Protein AF-S7XM01-F1 (afdb_monomer)

Foldseek 3Di:
DVVVVVVVVVVVVVVVVVVVVVCVVVVLVVVQVVVQVVLLVVQLVLLDDPDDDDDPVLVVQLNVQNVVWGWGGHQWKTKIWTAAGPDPVSNVSVVVSVVVSQVVCCVVCVVFWDWDPFPPPDNIGMTMTTGDDD

Sequence (134 aa):
MLFQTITIVTIIYLLAHTILCIVWIKEDKFLNFIRTINLLRIIRKQMKTKASESDSEIVKEYKSIVKSIRCIITSDYILVIILQAKNSDVDTILQKKLPFLYDYLIRVYRKIYIFSPTDSTSLNHIIQGTRKHN

Radius of gyration: 22.5 Å; Cα contacts (8 Å, |Δi|>4): 120; chains: 1; bounding box: 55×31×67 Å

Secondary structure (DSSP, 8-state):
-HHHHHHHHHHHHHHHHHHHHHHHHHHHHHHHHHHHHHHHHHHHHHS-----S--HHHHHHHHHHHHH-EEEE-SSEEEEEEPPPSSHHHHHHHHHHHHHHHHHHHHHHTTTEEEPP--TTSSSEEEEEEE---

Mean predicted aligned error: 9.63 Å

Organism: NCBI:txid1340486

Nearest PDB structures (foldseek):
  7c5z-assembly1_A  TM=4.505E-01  e=3.609E-01  Sprivivirus cyprinus
  6hiv-assembly1_CZ  TM=4.151E-01  e=5.731E-01  Trypanosoma brucei brucei
  7z3s-assembly1_A  TM=4.721E-01  e=1.185E+00  Geobacillus stearothermophilus
  2p9p-assembly1_D  TM=3.587E-01  e=1.185E+00  Bos taurus
  7o7i-assembly1_A  TM=4.534E-01  e=3.191E+00  Homo sapiens

Solvent-accessible surface area (backbone atoms only — not comparable to full-atom values): 7530 Å² total; per-residue (Å²): 107,72,69,59,51,52,52,53,54,51,51,52,51,51,51,52,52,51,51,52,52,51,48,53,60,46,47,58,55,50,52,31,48,53,52,23,52,53,48,45,54,49,52,42,58,71,69,52,72,84,87,72,96,60,61,71,62,56,54,49,52,47,53,51,39,55,68,63,46,44,57,48,44,56,93,57,36,39,41,37,42,34,65,58,54,91,49,68,69,46,34,54,58,49,58,72,46,45,60,61,52,50,52,50,48,44,72,75,39,52,90,54,28,48,69,59,78,77,55,86,85,48,82,39,54,49,49,44,24,40,42,66,82,128

pLDDT: mean 82.73, std 9.92, range [48.72, 94.75]

Structure (mmCIF, N/CA/C/O backbone):
data_AF-S7XM01-F1
#
_entry.id   AF-S7XM01-F1
#
loop_
_atom_site.group_PDB
_atom_site.id
_atom_site.type_symbol
_atom_site.label_atom_id
_atom_site.label_alt_id
_atom_site.label_comp_id
_atom_site.label_asym_id
_atom_site.label_entity_id
_atom_site.label_seq_id
_atom_site.pdbx_PDB_ins_code
_atom_site.Cartn_x
_atom_site.Cartn_y
_atom_site.Cartn_z
_atom_site.occupancy
_atom_site.B_iso_or_equiv
_atom_site.auth_seq_id
_atom_site.auth_comp_id
_atom_site.auth_asym_id
_atom_site.auth_atom_id
_atom_site.pdbx_PDB_model_num
ATOM 1 N N . MET A 1 1 ? 38.849 6.711 -43.356 1.00 64.06 1 MET A N 1
ATOM 2 C CA . MET A 1 1 ? 37.523 7.310 -43.616 1.00 64.06 1 MET A CA 1
ATOM 3 C C . MET A 1 1 ? 36.385 6.342 -43.306 1.00 64.06 1 MET A C 1
ATOM 5 O O . MET A 1 1 ? 35.785 6.498 -42.257 1.00 64.06 1 MET A O 1
ATOM 9 N N . LEU A 1 2 ? 36.142 5.297 -44.110 1.00 77.00 2 LEU A N 1
ATOM 10 C CA . LEU A 1 2 ? 34.988 4.386 -43.943 1.00 77.00 2 LEU A CA 1
ATOM 11 C C . LEU A 1 2 ? 34.914 3.715 -42.556 1.00 77.00 2 LEU A C 1
ATOM 13 O O . LEU A 1 2 ? 33.875 3.744 -41.907 1.00 77.00 2 LEU A O 1
ATOM 17 N N . PHE A 1 3 ? 36.044 3.204 -42.058 1.00 77.81 3 PHE A N 1
ATOM 18 C CA . PHE A 1 3 ? 36.125 2.581 -40.731 1.00 77.81 3 PHE A CA 1
ATOM 19 C C . PHE A 1 3 ? 35.842 3.575 -39.592 1.00 77.81 3 PHE A C 1
ATOM 21 O O . PHE A 1 3 ? 35.124 3.255 -38.656 1.00 77.81 3 PHE A O 1
ATOM 28 N N . GLN A 1 4 ? 36.342 4.812 -39.699 1.00 82.06 4 GLN A N 1
ATOM 29 C CA . GLN A 1 4 ? 36.082 5.869 -38.713 1.00 82.06 4 GLN A CA 1
ATOM 30 C C . GLN A 1 4 ? 34.603 6.270 -38.705 1.00 82.06 4 GLN A C 1
ATOM 32 O O . GLN A 1 4 ? 34.024 6.431 -37.635 1.00 82.06 4 GLN A O 1
ATOM 37 N N . THR A 1 5 ? 33.973 6.375 -39.879 1.00 90.88 5 THR A N 1
ATOM 38 C CA . THR A 1 5 ? 32.539 6.662 -40.000 1.00 90.88 5 THR A CA 1
ATOM 39 C C . THR A 1 5 ? 31.694 5.558 -39.368 1.00 90.88 5 THR A C 1
ATOM 41 O O . THR A 1 5 ? 30.797 5.863 -38.587 1.00 90.88 5 THR A O 1
ATOM 44 N N . ILE A 1 6 ? 32.011 4.286 -39.633 1.00 93.44 6 ILE A N 1
ATOM 45 C CA . ILE A 1 6 ? 31.310 3.142 -39.028 1.00 93.44 6 ILE A CA 1
ATOM 46 C C . ILE A 1 6 ? 31.450 3.174 -37.501 1.00 93.44 6 ILE A C 1
ATOM 48 O O . ILE A 1 6 ? 30.451 3.040 -36.792 1.00 93.44 6 ILE A O 1
ATOM 52 N N . THR A 1 7 ? 32.656 3.421 -36.981 1.00 91.25 7 THR A N 1
ATOM 53 C CA . THR A 1 7 ? 32.893 3.523 -35.534 1.00 91.25 7 THR A CA 1
ATOM 54 C C . THR A 1 7 ? 32.092 4.662 -34.902 1.00 91.25 7 THR A C 1
ATOM 56 O O . THR A 1 7 ? 31.441 4.452 -33.881 1.00 91.25 7 THR A O 1
ATOM 59 N N . ILE A 1 8 ? 32.069 5.850 -35.517 1.00 93.12 8 ILE A N 1
ATOM 60 C CA . ILE A 1 8 ? 31.309 7.004 -35.008 1.00 93.12 8 ILE A CA 1
ATOM 61 C C . ILE A 1 8 ? 29.802 6.715 -35.011 1.00 93.12 8 ILE A C 1
ATOM 63 O O . ILE A 1 8 ? 29.138 6.945 -34.001 1.00 93.12 8 ILE A O 1
ATOM 67 N N . VAL A 1 9 ? 29.263 6.163 -36.103 1.00 93.69 9 VAL A N 1
ATOM 68 C CA . VAL A 1 9 ? 27.839 5.791 -36.199 1.00 93.69 9 VAL A CA 1
ATOM 69 C C . VAL A 1 9 ? 27.474 4.747 -35.140 1.00 93.69 9 VAL A C 1
ATOM 71 O O . VAL A 1 9 ? 26.434 4.862 -34.493 1.00 93.69 9 VAL A O 1
ATOM 74 N N . THR A 1 10 ? 28.358 3.776 -34.900 1.00 90.94 10 THR A N 1
ATOM 75 C CA . THR A 1 10 ? 28.155 2.732 -33.885 1.00 90.94 10 THR A CA 1
ATOM 76 C C . THR A 1 10 ? 28.150 3.316 -32.470 1.00 90.94 10 THR A C 1
ATOM 78 O O . THR A 1 10 ? 27.284 2.974 -31.667 1.00 90.94 10 THR A O 1
ATOM 81 N N . ILE A 1 11 ? 29.064 4.244 -32.167 1.00 92.88 11 ILE A N 1
ATOM 82 C CA . ILE A 1 11 ? 29.116 4.940 -30.872 1.00 92.88 11 ILE A CA 1
ATOM 83 C C . ILE A 1 11 ? 27.836 5.749 -30.635 1.00 92.88 11 ILE A C 1
ATOM 85 O O . ILE A 1 11 ? 27.243 5.645 -29.562 1.00 92.88 11 ILE A O 1
ATOM 89 N N . ILE A 1 12 ? 27.377 6.513 -31.633 1.00 94.75 12 ILE A N 1
ATOM 90 C CA . ILE A 1 12 ? 26.140 7.306 -31.536 1.00 94.75 12 ILE A CA 1
ATOM 91 C C . ILE A 1 12 ? 24.928 6.393 -31.311 1.00 94.75 12 ILE A C 1
ATOM 93 O O . ILE A 1 12 ? 24.100 6.679 -30.446 1.00 94.75 12 ILE A O 1
ATOM 97 N N . TYR A 1 13 ? 24.843 5.277 -32.041 1.00 93.81 13 TYR A N 1
ATOM 98 C CA . TYR A 1 13 ? 23.769 4.297 -31.883 1.00 93.81 13 TYR A CA 1
ATOM 99 C C . TYR A 1 13 ? 23.730 3.711 -30.464 1.00 93.81 13 TYR A C 1
ATOM 101 O O . TYR A 1 13 ? 22.677 3.707 -29.822 1.00 93.81 13 TYR A O 1
ATOM 109 N N . LEU A 1 14 ? 24.880 3.277 -29.937 1.00 92.00 14 LEU A N 1
ATOM 110 C CA . LEU A 1 14 ? 24.984 2.731 -28.581 1.00 92.00 14 LEU A CA 1
ATOM 111 C C . LEU A 1 14 ? 24.633 3.773 -27.510 1.00 92.00 14 LEU A C 1
ATOM 113 O O . LEU A 1 14 ? 23.940 3.450 -26.543 1.00 92.00 14 LEU A O 1
ATOM 117 N N . LEU A 1 15 ? 25.056 5.027 -27.693 1.00 93.69 15 LEU A N 1
ATOM 118 C CA . LEU A 1 15 ? 24.704 6.141 -26.809 1.00 93.69 15 LEU A CA 1
ATOM 119 C C . LEU A 1 15 ? 23.195 6.388 -26.782 1.00 93.69 15 LEU A C 1
ATOM 121 O O . LEU A 1 15 ? 22.607 6.445 -25.701 1.00 93.69 15 LEU A O 1
ATOM 125 N N . ALA A 1 16 ? 22.557 6.473 -27.950 1.00 92.94 16 ALA A N 1
ATOM 126 C CA . ALA A 1 16 ? 21.114 6.666 -28.049 1.00 92.94 16 ALA A CA 1
ATOM 127 C C . ALA A 1 16 ? 20.343 5.521 -27.372 1.00 92.94 16 ALA A C 1
ATOM 129 O O . ALA A 1 16 ? 19.418 5.770 -26.598 1.00 92.94 16 ALA A O 1
ATOM 130 N N . HIS A 1 17 ? 20.766 4.274 -27.597 1.00 86.31 17 HIS A N 1
ATOM 131 C CA . HIS A 1 17 ? 20.140 3.102 -26.987 1.00 86.31 17 HIS A CA 1
ATOM 132 C C . HIS A 1 17 ? 20.314 3.085 -25.460 1.00 86.31 17 HIS A C 1
ATOM 134 O O . HIS A 1 17 ? 19.370 2.809 -24.725 1.00 86.31 17 HIS A O 1
ATOM 140 N N . THR A 1 18 ? 21.495 3.466 -24.967 1.00 85.81 18 THR A N 1
ATOM 141 C CA . THR A 1 18 ? 21.768 3.569 -23.525 1.00 85.81 18 THR A CA 1
ATOM 142 C C . THR A 1 18 ? 20.889 4.632 -22.865 1.00 85.81 18 THR A C 1
ATOM 144 O O . THR A 1 18 ? 20.313 4.386 -21.806 1.00 85.81 18 THR A O 1
ATOM 147 N N . ILE A 1 19 ? 20.732 5.798 -23.501 1.00 85.94 19 ILE A N 1
ATOM 148 C CA . ILE A 1 19 ? 19.855 6.869 -23.008 1.00 85.94 19 ILE A CA 1
ATOM 149 C C . ILE A 1 19 ? 18.398 6.399 -22.985 1.00 85.94 19 ILE A C 1
ATOM 151 O O . ILE A 1 19 ? 17.722 6.597 -21.975 1.00 85.94 19 ILE A O 1
ATOM 155 N N . LEU A 1 20 ? 17.933 5.729 -24.044 1.00 84.44 20 LEU A N 1
ATOM 156 C CA . LEU A 1 20 ? 16.583 5.167 -24.112 1.00 84.44 20 LEU A CA 1
ATOM 157 C C . LEU A 1 20 ? 16.333 4.174 -22.966 1.00 84.44 20 LEU A C 1
ATOM 159 O O . LEU A 1 20 ? 15.336 4.295 -22.256 1.00 84.44 20 LEU A O 1
ATOM 163 N N . CYS A 1 21 ? 17.271 3.255 -22.719 1.00 75.88 21 CYS A N 1
ATOM 164 C CA . CYS A 1 21 ? 17.193 2.303 -21.610 1.00 75.88 21 CYS A CA 1
ATOM 165 C C . CYS A 1 21 ? 17.150 3.004 -20.242 1.00 75.88 21 CYS A C 1
ATOM 167 O O . CYS A 1 21 ? 16.360 2.625 -19.378 1.00 75.88 21 CYS A O 1
ATOM 169 N N . ILE A 1 22 ? 17.963 4.048 -20.036 1.00 76.06 22 ILE A N 1
ATOM 170 C CA . ILE A 1 22 ? 17.974 4.820 -18.784 1.00 76.06 22 ILE A CA 1
ATOM 171 C C . ILE A 1 22 ? 16.640 5.537 -18.568 1.00 76.06 22 ILE A C 1
ATOM 173 O O . ILE A 1 22 ? 16.121 5.519 -17.449 1.00 76.06 22 ILE A O 1
ATOM 177 N N . VAL A 1 23 ? 16.100 6.175 -19.611 1.00 73.75 23 VAL A N 1
ATOM 178 C CA . VAL A 1 23 ? 14.802 6.859 -19.553 1.00 73.75 23 VAL A CA 1
ATOM 179 C C . VAL A 1 23 ? 13.710 5.857 -19.214 1.00 73.75 23 VAL A C 1
ATOM 181 O O . VAL A 1 23 ? 12.959 6.102 -18.276 1.00 73.75 23 VAL A O 1
ATOM 184 N N . TRP A 1 24 ? 13.690 4.699 -19.872 1.00 71.75 24 TRP A N 1
ATOM 185 C CA . TRP A 1 24 ? 12.648 3.698 -19.671 1.00 71.75 24 TRP A CA 1
ATOM 186 C C . TRP A 1 24 ? 12.667 3.097 -18.253 1.00 71.75 24 TRP A C 1
ATOM 188 O O . TRP A 1 24 ? 11.642 3.068 -17.573 1.00 71.75 24 TRP A O 1
ATOM 198 N N . ILE A 1 25 ? 13.853 2.733 -17.741 1.00 67.19 25 ILE A N 1
ATOM 199 C CA . ILE A 1 25 ? 14.026 2.236 -16.361 1.00 67.19 25 ILE A CA 1
ATOM 200 C C . ILE A 1 25 ? 13.630 3.301 -15.329 1.00 67.19 25 ILE A C 1
ATOM 202 O O . ILE A 1 25 ? 13.050 2.988 -14.281 1.00 67.19 25 ILE A O 1
ATOM 206 N N . LYS A 1 26 ? 13.979 4.568 -15.584 1.00 66.62 26 LYS A N 1
ATOM 207 C CA . LYS A 1 26 ? 13.596 5.676 -14.706 1.00 66.62 26 LYS A CA 1
ATOM 208 C C . LYS A 1 26 ? 12.095 5.903 -14.747 1.00 66.62 26 LYS A C 1
ATOM 210 O O . LYS A 1 26 ? 11.507 6.068 -13.685 1.00 66.62 26 LYS A O 1
ATOM 215 N N . GLU A 1 27 ? 11.487 5.901 -15.924 1.00 67.56 27 GLU A N 1
ATOM 216 C CA . GLU A 1 27 ? 10.066 6.171 -16.115 1.00 67.56 27 GLU A CA 1
ATOM 217 C C . GLU A 1 27 ? 9.195 5.174 -15.348 1.00 67.56 27 GLU A C 1
ATOM 219 O O . GLU A 1 27 ? 8.336 5.607 -14.583 1.00 67.56 27 GLU A O 1
ATOM 224 N N . ASP A 1 28 ? 9.491 3.873 -15.398 1.00 68.38 28 ASP A N 1
ATOM 225 C CA . ASP A 1 28 ? 8.767 2.874 -14.597 1.00 68.38 28 ASP A CA 1
ATOM 226 C C . ASP A 1 28 ? 8.874 3.136 -13.084 1.00 68.38 28 ASP A C 1
ATOM 228 O O . ASP A 1 28 ? 7.880 3.074 -12.348 1.00 68.38 28 ASP A O 1
ATOM 232 N N . LYS A 1 29 ? 10.069 3.494 -12.595 1.00 72.50 29 LYS A N 1
ATOM 233 C CA . LYS A 1 29 ? 10.274 3.849 -11.179 1.00 72.50 29 LYS A CA 1
ATOM 234 C C . LYS A 1 29 ? 9.562 5.151 -10.803 1.00 72.50 29 LYS A C 1
ATOM 236 O O . LYS A 1 29 ? 8.942 5.215 -9.739 1.00 72.50 29 LYS A O 1
ATOM 241 N N . PHE A 1 30 ? 9.607 6.169 -11.661 1.00 71.62 30 PHE A N 1
ATOM 242 C CA . PHE A 1 30 ? 8.936 7.452 -11.443 1.00 71.62 30 PHE A CA 1
ATOM 243 C C . PHE A 1 30 ? 7.413 7.305 -11.478 1.00 71.62 30 PHE A C 1
ATOM 245 O O . PHE A 1 30 ? 6.730 7.837 -10.603 1.00 71.62 30 PHE A O 1
ATOM 252 N N . LEU A 1 31 ? 6.865 6.532 -12.415 1.00 77.38 31 LEU A N 1
ATOM 253 C CA . LEU A 1 31 ? 5.435 6.243 -12.487 1.00 77.38 31 LEU A CA 1
ATOM 254 C C . LEU A 1 31 ? 4.960 5.505 -11.233 1.00 77.38 31 LEU A C 1
ATOM 256 O O . LEU A 1 31 ? 3.942 5.884 -10.651 1.00 77.38 31 LEU A O 1
ATOM 260 N N . ASN A 1 32 ? 5.711 4.506 -10.761 1.00 78.38 32 ASN A N 1
ATOM 261 C CA . ASN A 1 32 ? 5.404 3.806 -9.511 1.00 78.38 32 ASN A CA 1
ATOM 262 C C . ASN A 1 32 ? 5.471 4.733 -8.287 1.00 78.38 32 ASN A C 1
ATOM 264 O O . ASN A 1 32 ? 4.613 4.654 -7.402 1.00 78.38 32 ASN A O 1
ATOM 268 N N . PHE A 1 33 ? 6.414 5.675 -8.262 1.00 73.31 33 PHE A N 1
ATOM 269 C CA . PHE A 1 33 ? 6.497 6.700 -7.223 1.00 73.31 33 PHE A CA 1
ATOM 270 C C . PHE A 1 33 ? 5.280 7.641 -7.228 1.00 73.31 33 PHE A C 1
ATOM 272 O O . PHE A 1 33 ? 4.647 7.837 -6.188 1.00 73.31 33 PHE A O 1
ATOM 279 N N . ILE A 1 34 ? 4.879 8.159 -8.395 1.00 77.12 34 ILE A N 1
ATOM 280 C CA . ILE A 1 34 ? 3.687 9.013 -8.529 1.00 77.12 34 ILE A CA 1
ATOM 281 C C . ILE A 1 34 ? 2.414 8.248 -8.150 1.00 77.12 34 ILE A C 1
ATOM 283 O O . ILE A 1 34 ? 1.577 8.769 -7.408 1.00 77.12 34 ILE A O 1
ATOM 287 N N . ARG A 1 35 ? 2.277 6.990 -8.594 1.00 82.12 35 ARG A N 1
ATOM 288 C CA . ARG A 1 35 ? 1.168 6.105 -8.195 1.00 82.12 35 ARG A CA 1
ATOM 289 C C . ARG A 1 35 ? 1.130 5.911 -6.682 1.00 82.12 35 ARG A C 1
ATOM 291 O O . ARG A 1 35 ? 0.059 6.030 -6.091 1.00 82.12 35 ARG A O 1
ATOM 298 N N . THR A 1 36 ? 2.284 5.686 -6.057 1.00 85.12 36 THR A N 1
ATOM 299 C CA . THR A 1 36 ? 2.410 5.526 -4.603 1.00 85.12 36 THR A CA 1
ATOM 300 C C . THR A 1 36 ? 1.960 6.783 -3.857 1.00 85.12 36 THR A C 1
ATOM 302 O O . THR A 1 36 ? 1.143 6.689 -2.940 1.00 85.12 36 THR A O 1
ATOM 305 N N . ILE A 1 37 ? 2.417 7.970 -4.270 1.00 81.94 37 ILE A N 1
ATOM 306 C CA . ILE A 1 37 ? 2.009 9.245 -3.655 1.00 81.94 37 ILE A CA 1
ATOM 307 C C . ILE A 1 37 ? 0.507 9.484 -3.821 1.00 81.94 37 ILE A C 1
ATOM 309 O O . ILE A 1 37 ? -0.178 9.849 -2.860 1.00 81.94 37 ILE A O 1
ATOM 313 N N . ASN A 1 38 ? -0.016 9.278 -5.031 1.00 86.50 38 ASN A N 1
ATOM 314 C CA . ASN A 1 38 ? -1.431 9.485 -5.319 1.00 86.50 38 ASN A CA 1
ATOM 315 C C . ASN A 1 38 ? -2.304 8.531 -4.508 1.00 86.50 38 ASN A C 1
ATOM 317 O O . ASN A 1 38 ? -3.287 8.967 -3.903 1.00 86.50 38 ASN A O 1
ATOM 321 N N . LEU A 1 39 ? -1.920 7.255 -4.429 1.00 87.38 39 LEU A N 1
ATOM 322 C CA . LEU A 1 39 ? -2.632 6.286 -3.613 1.00 87.38 39 LEU A CA 1
ATOM 323 C C . LEU A 1 39 ? -2.588 6.685 -2.137 1.00 87.38 39 LEU A C 1
ATOM 325 O O . LEU A 1 39 ? -3.640 6.773 -1.509 1.00 87.38 39 LEU A O 1
ATOM 329 N N . LEU A 1 40 ? -1.416 7.037 -1.606 1.00 88.62 40 LEU A N 1
ATOM 330 C CA . LEU A 1 40 ? -1.273 7.496 -0.225 1.00 88.62 40 LEU A CA 1
ATOM 331 C C . LEU A 1 40 ? -2.180 8.700 0.085 1.00 88.62 40 LEU A C 1
ATOM 333 O O . LEU A 1 40 ? -2.815 8.753 1.141 1.00 88.62 40 LEU A O 1
ATOM 337 N N . ARG A 1 41 ? -2.290 9.655 -0.847 1.00 87.69 41 ARG A N 1
ATOM 338 C CA . ARG A 1 41 ? -3.190 10.811 -0.720 1.00 87.69 41 ARG A CA 1
ATOM 339 C C . ARG A 1 41 ? -4.660 10.388 -0.670 1.00 87.69 41 ARG A C 1
ATOM 341 O O . ARG A 1 41 ? -5.413 10.931 0.140 1.00 87.69 41 ARG A O 1
ATOM 348 N N . ILE A 1 42 ? -5.070 9.434 -1.507 1.00 87.62 42 ILE A N 1
ATOM 349 C CA . ILE A 1 42 ? -6.446 8.918 -1.533 1.00 87.62 42 ILE A CA 1
ATOM 350 C C . ILE A 1 42 ? -6.761 8.154 -0.246 1.00 87.62 42 ILE A C 1
ATOM 352 O O . ILE A 1 42 ? -7.785 8.438 0.376 1.00 87.62 42 ILE A O 1
ATOM 356 N N . ILE A 1 43 ? -5.863 7.268 0.197 1.00 86.69 43 ILE A N 1
ATOM 357 C CA . ILE A 1 43 ? -6.012 6.504 1.443 1.00 86.69 43 ILE A CA 1
ATOM 358 C C . ILE A 1 43 ? -6.191 7.461 2.620 1.00 86.69 43 ILE A C 1
ATOM 360 O O . ILE A 1 43 ? -7.170 7.364 3.355 1.00 86.69 43 ILE A O 1
ATOM 364 N N . ARG A 1 44 ? -5.316 8.466 2.755 1.00 87.12 44 ARG A N 1
ATOM 365 C CA . ARG A 1 44 ? -5.433 9.483 3.813 1.00 87.12 44 ARG A CA 1
ATOM 366 C C . ARG A 1 44 ? -6.745 10.263 3.744 1.00 87.12 44 ARG A C 1
ATOM 368 O O . ARG A 1 44 ? -7.298 10.609 4.783 1.00 87.12 44 ARG A O 1
ATOM 375 N N . LYS A 1 45 ? -7.256 10.547 2.541 1.00 87.19 45 LYS A N 1
ATOM 376 C CA . LYS A 1 45 ? -8.545 11.232 2.356 1.00 87.19 45 LYS A CA 1
ATOM 377 C C . LYS A 1 45 ? -9.723 10.347 2.779 1.00 87.19 45 LYS A C 1
ATOM 379 O O . LYS A 1 45 ? -10.629 10.857 3.427 1.00 87.19 45 LYS A O 1
ATOM 384 N N . GLN A 1 46 ? -9.704 9.056 2.450 1.00 82.44 46 GLN A N 1
ATOM 385 C CA . GLN A 1 46 ? -10.747 8.091 2.834 1.00 82.44 46 GLN A CA 1
ATOM 386 C C . GLN A 1 46 ? -10.722 7.765 4.336 1.00 82.44 46 GLN A C 1
ATOM 388 O O . GLN A 1 46 ? -11.767 7.646 4.980 1.00 82.44 46 GLN A O 1
ATOM 393 N N . MET A 1 47 ? -9.524 7.696 4.915 1.00 83.06 47 MET A N 1
ATOM 394 C CA . MET A 1 47 ? -9.315 7.500 6.349 1.00 83.06 47 MET A CA 1
ATOM 395 C C . MET A 1 47 ? -9.543 8.782 7.156 1.00 83.06 47 MET A C 1
ATOM 397 O O . MET A 1 47 ? -9.537 8.750 8.377 1.00 83.06 47 MET A O 1
ATOM 401 N N . LYS A 1 48 ? -9.788 9.934 6.523 1.00 82.06 48 LYS A N 1
ATOM 402 C CA . LYS A 1 48 ? -10.101 11.159 7.260 1.00 82.06 48 LYS A CA 1
ATOM 403 C C . LYS A 1 48 ? -11.475 11.014 7.923 1.00 82.06 48 LYS A C 1
ATOM 405 O O . LYS A 1 48 ? -12.490 10.855 7.248 1.00 82.06 48 LYS A O 1
ATOM 410 N N . THR A 1 49 ? -11.522 11.080 9.247 1.00 70.06 49 THR A N 1
ATOM 411 C CA . THR A 1 49 ? -12.777 11.167 9.999 1.00 70.06 49 THR A CA 1
ATOM 412 C C . THR A 1 49 ? -13.292 12.608 9.985 1.00 70.06 49 THR A C 1
ATOM 414 O O . THR A 1 49 ? -12.512 13.563 10.061 1.00 70.06 49 THR A O 1
ATOM 417 N N . LYS A 1 50 ? -14.616 12.787 9.860 1.00 60.72 50 LYS A N 1
ATOM 418 C CA . LYS A 1 50 ? -15.262 14.042 10.264 1.00 60.72 50 LYS A CA 1
ATOM 419 C C . LYS A 1 50 ? -15.190 14.042 11.787 1.00 60.72 50 LYS A C 1
ATOM 421 O O . LYS A 1 50 ? -15.811 13.196 12.413 1.00 60.72 50 LYS A O 1
ATOM 426 N N . ALA A 1 51 ? -14.340 14.884 12.361 1.00 54.59 51 ALA A N 1
ATOM 427 C CA . ALA A 1 51 ? -14.204 14.976 13.806 1.00 54.59 51 ALA A CA 1
ATOM 428 C C . ALA A 1 51 ? -15.479 15.619 14.370 1.00 54.59 51 ALA A C 1
ATOM 430 O O . ALA A 1 51 ? -15.592 16.840 14.371 1.00 54.59 51 ALA A O 1
ATOM 431 N N . SER A 1 52 ? -16.450 14.802 14.767 1.00 48.72 52 SER A N 1
ATOM 432 C CA . SER A 1 52 ? -17.555 15.220 15.625 1.00 48.72 52 SER A CA 1
ATOM 433 C C . SER A 1 52 ? -17.191 14.837 17.057 1.00 48.72 52 SER A C 1
ATOM 435 O O . SER A 1 52 ? -17.109 13.651 17.359 1.00 48.72 52 SER A O 1
ATOM 437 N N . GLU A 1 53 ? -16.904 15.844 17.882 1.00 51.94 53 GLU A N 1
ATOM 438 C CA . GLU A 1 53 ? -17.115 15.833 19.343 1.00 51.94 53 GLU A CA 1
ATOM 439 C C . GLU A 1 53 ? -16.649 14.590 20.130 1.00 51.94 53 GLU A C 1
ATOM 441 O O . GLU A 1 53 ? -17.317 14.157 21.060 1.00 51.94 53 GLU A O 1
ATOM 446 N N . SER A 1 54 ? -15.492 14.012 19.803 1.00 58.38 54 SER A N 1
ATOM 447 C CA . SER A 1 54 ? -14.880 12.945 20.609 1.00 58.38 54 SER A CA 1
ATOM 448 C C . SER A 1 54 ? -13.578 13.416 21.254 1.00 58.38 54 SER A C 1
ATOM 450 O O . SER A 1 54 ? -12.890 14.273 20.688 1.00 58.38 54 SER A O 1
ATOM 452 N N . ASP A 1 55 ? -13.235 12.816 22.399 1.00 62.09 55 ASP A N 1
ATOM 453 C CA . ASP A 1 55 ? -12.061 13.115 23.225 1.00 62.09 55 ASP A CA 1
ATOM 454 C C . ASP A 1 55 ? -10.819 13.507 22.421 1.00 62.09 55 ASP A C 1
ATOM 456 O O . ASP A 1 55 ? -10.411 12.842 21.458 1.00 62.09 55 ASP A O 1
ATOM 460 N N . SER A 1 56 ? -10.199 14.617 22.833 1.00 73.31 56 SER A N 1
ATOM 461 C CA . SER A 1 56 ? -9.124 15.251 22.063 1.00 73.31 56 SER A CA 1
ATOM 462 C C . SER A 1 56 ? -7.930 14.319 21.831 1.00 73.31 56 SER A C 1
ATOM 464 O O . SER A 1 56 ? -7.220 14.468 20.836 1.00 73.31 56 SER A O 1
ATOM 466 N N . GLU A 1 57 ? -7.725 13.349 22.722 1.00 81.12 57 GLU A N 1
ATOM 467 C CA . GLU A 1 57 ? -6.628 12.389 22.683 1.00 81.12 57 GLU A CA 1
ATOM 468 C C . GLU A 1 57 ? -6.857 11.283 21.643 1.00 81.12 57 GLU A C 1
ATOM 470 O O . GLU A 1 57 ? -5.996 11.079 20.784 1.00 81.12 57 GLU A O 1
ATOM 475 N N . ILE A 1 58 ? -8.060 10.695 21.602 1.00 81.44 58 ILE A N 1
ATOM 476 C CA . ILE A 1 58 ? -8.480 9.707 20.588 1.00 81.44 58 ILE A CA 1
ATOM 477 C C . ILE A 1 58 ? -8.335 10.303 19.180 1.00 81.44 58 ILE A C 1
ATOM 479 O O . ILE A 1 58 ? -7.777 9.688 18.267 1.00 81.44 58 ILE A O 1
ATOM 483 N N . VAL A 1 59 ? -8.775 11.554 18.993 1.00 82.88 59 VAL A N 1
ATOM 484 C CA . VAL A 1 59 ? -8.680 12.244 17.696 1.0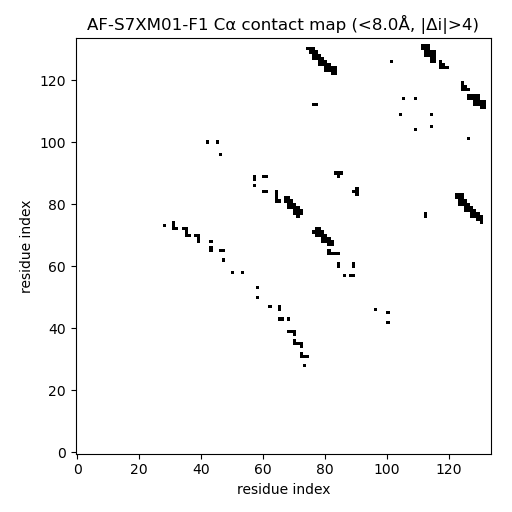0 82.88 59 VAL A CA 1
ATOM 485 C C . VAL A 1 59 ? -7.228 12.548 17.316 1.00 82.88 59 VAL A C 1
ATOM 487 O O . VAL A 1 59 ? -6.871 12.465 16.135 1.00 82.88 59 VAL A O 1
ATOM 490 N N . LYS A 1 60 ? -6.386 12.933 18.284 1.00 85.75 60 LYS A N 1
ATOM 491 C CA . LYS A 1 60 ? -4.959 13.207 18.053 1.00 85.75 60 LYS A CA 1
ATOM 492 C C . LYS A 1 60 ? -4.220 11.940 17.638 1.00 85.75 60 LYS A C 1
ATOM 494 O O . LYS A 1 60 ? -3.511 11.971 16.629 1.00 85.75 60 LYS A O 1
ATOM 499 N N . GLU A 1 61 ? -4.420 10.843 18.362 1.00 87.50 61 GLU A N 1
ATOM 500 C CA . GLU A 1 61 ? -3.794 9.560 18.054 1.00 87.50 61 GLU A CA 1
ATOM 501 C C . GLU A 1 61 ? -4.246 9.045 16.685 1.00 87.50 61 GLU A C 1
ATOM 503 O O . GLU A 1 61 ? -3.409 8.761 15.827 1.00 87.50 61 GLU A O 1
ATOM 508 N N . TYR A 1 62 ? -5.554 9.065 16.413 1.00 86.75 62 TYR A N 1
ATOM 509 C CA . TYR A 1 62 ? -6.094 8.671 15.114 1.00 86.75 62 TYR A CA 1
ATOM 510 C C . TYR A 1 62 ? -5.478 9.477 13.958 1.00 86.75 62 TYR A C 1
ATOM 512 O O . TYR A 1 62 ? -5.017 8.919 12.960 1.00 86.75 62 TYR A O 1
ATOM 520 N N . LYS A 1 63 ? -5.408 10.811 14.089 1.00 87.19 63 LYS A N 1
ATOM 521 C CA . LYS A 1 63 ? -4.773 11.679 13.079 1.00 87.19 63 LYS A CA 1
ATOM 522 C C . LYS A 1 63 ? -3.287 11.368 12.905 1.00 87.19 63 LYS A C 1
ATOM 524 O O . LYS A 1 63 ? -2.787 11.467 11.782 1.00 87.19 63 LYS A O 1
ATOM 529 N N . SER A 1 64 ? -2.589 11.028 13.987 1.00 88.50 64 SER A N 1
ATOM 530 C CA . SER A 1 64 ? -1.183 10.622 13.946 1.00 88.50 64 SER A CA 1
ATOM 531 C C . SER A 1 64 ? -1.007 9.338 13.133 1.00 88.50 64 SER A C 1
ATOM 533 O O . SER A 1 64 ? -0.189 9.303 12.213 1.00 88.50 64 SER A O 1
ATOM 535 N N . ILE A 1 65 ? -1.857 8.334 13.370 1.00 88.19 65 ILE A N 1
ATOM 536 C CA . ILE A 1 65 ? -1.834 7.060 12.639 1.00 88.19 65 ILE A CA 1
ATOM 537 C C . ILE A 1 65 ? -2.153 7.266 11.158 1.00 88.19 65 ILE A C 1
ATOM 539 O O . ILE A 1 65 ? -1.426 6.790 10.291 1.00 88.19 65 ILE A O 1
ATOM 543 N N . VAL A 1 66 ? -3.181 8.056 10.827 1.00 87.44 66 VAL A N 1
ATOM 544 C CA . VAL A 1 66 ? -3.509 8.358 9.421 1.00 87.44 66 VAL A CA 1
ATOM 545 C C . VAL A 1 66 ? -2.340 9.050 8.702 1.00 87.44 66 VAL A C 1
ATOM 547 O O . VAL A 1 66 ? -2.093 8.804 7.517 1.00 87.44 66 VAL A O 1
ATOM 550 N N . LYS A 1 67 ? -1.581 9.904 9.400 1.00 86.69 67 LYS A N 1
ATOM 551 C CA . LYS A 1 67 ? -0.362 10.507 8.842 1.00 86.69 67 LYS A CA 1
ATOM 552 C C . LYS A 1 67 ? 0.763 9.485 8.672 1.00 86.69 67 LYS A C 1
ATOM 554 O O . LYS A 1 67 ? 1.486 9.580 7.679 1.00 86.69 67 LYS A O 1
ATOM 559 N N . SER A 1 68 ? 0.896 8.527 9.586 1.00 87.38 68 SER A N 1
ATOM 560 C CA . SER A 1 68 ? 1.956 7.517 9.562 1.00 87.38 68 SER A CA 1
ATOM 561 C C . SER A 1 68 ? 1.704 6.358 8.594 1.00 87.38 68 SER A C 1
ATOM 563 O O . SER A 1 68 ? 2.642 5.598 8.354 1.00 87.38 68 SER A O 1
ATOM 565 N N . ILE A 1 69 ? 0.506 6.256 7.992 1.00 88.69 69 ILE A N 1
ATOM 566 C CA . ILE A 1 69 ? 0.199 5.274 6.937 1.00 88.69 69 ILE A CA 1
ATOM 567 C C . ILE A 1 69 ? 1.297 5.291 5.877 1.00 88.69 69 ILE A C 1
ATOM 569 O O . ILE A 1 69 ? 1.636 6.345 5.324 1.00 88.69 69 ILE A O 1
ATOM 573 N N . ARG A 1 70 ? 1.818 4.104 5.575 1.00 89.19 70 ARG A N 1
ATOM 574 C CA . ARG A 1 70 ? 2.796 3.890 4.511 1.00 89.19 70 ARG A CA 1
ATOM 575 C C . ARG A 1 70 ? 2.137 3.123 3.384 1.00 89.19 70 ARG A C 1
ATOM 577 O O . ARG A 1 70 ? 1.364 2.201 3.611 1.00 89.19 70 ARG A O 1
ATOM 584 N N . CYS A 1 71 ? 2.459 3.524 2.167 1.00 89.75 71 CYS A N 1
ATOM 585 C CA . CYS A 1 71 ? 2.024 2.860 0.955 1.00 89.75 71 CYS A CA 1
ATOM 586 C C . CYS A 1 71 ? 3.247 2.690 0.065 1.00 89.75 71 CYS A C 1
ATOM 588 O O . CYS A 1 71 ? 4.046 3.619 -0.050 1.00 89.75 71 CYS A O 1
ATOM 590 N N . ILE A 1 72 ? 3.379 1.525 -0.554 1.00 87.69 72 ILE A N 1
ATOM 591 C CA . ILE A 1 72 ? 4.430 1.204 -1.512 1.00 87.69 72 ILE A CA 1
ATOM 592 C C . ILE A 1 72 ? 3.768 0.454 -2.662 1.00 87.69 72 ILE A C 1
ATOM 594 O O . ILE A 1 72 ? 3.089 -0.546 -2.442 1.00 87.69 72 ILE A O 1
ATOM 598 N N . ILE A 1 73 ? 3.953 0.948 -3.883 1.00 87.25 73 ILE A N 1
ATOM 599 C CA . ILE A 1 73 ? 3.570 0.244 -5.106 1.00 87.25 73 ILE A CA 1
ATOM 600 C C . ILE A 1 73 ? 4.841 0.032 -5.919 1.00 87.25 73 ILE A C 1
ATOM 602 O O . ILE A 1 73 ? 5.543 0.991 -6.245 1.00 87.25 73 ILE A O 1
ATOM 606 N N . THR A 1 74 ? 5.123 -1.218 -6.253 1.00 85.94 74 THR A N 1
ATOM 607 C CA . THR A 1 74 ? 6.206 -1.623 -7.153 1.00 85.94 74 THR A CA 1
ATOM 608 C C . THR A 1 74 ? 5.627 -2.405 -8.326 1.00 85.94 74 THR A C 1
ATOM 610 O O . THR A 1 74 ? 4.426 -2.672 -8.376 1.00 85.94 74 THR A O 1
ATOM 613 N N . SER A 1 75 ? 6.468 -2.801 -9.282 1.00 82.69 75 SER A N 1
ATOM 614 C CA . SER A 1 75 ? 6.052 -3.730 -10.338 1.00 82.69 75 SER A CA 1
ATOM 615 C C . SER A 1 75 ? 5.529 -5.055 -9.783 1.00 82.69 75 SER A C 1
ATOM 617 O O . SER A 1 75 ? 4.678 -5.670 -10.418 1.00 82.69 75 SER A O 1
ATOM 619 N N . ASP A 1 76 ? 6.012 -5.471 -8.613 1.00 86.88 76 ASP A N 1
ATOM 620 C CA . ASP A 1 76 ? 5.863 -6.842 -8.121 1.00 86.88 76 ASP A CA 1
ATOM 621 C C . ASP A 1 76 ? 4.839 -6.943 -6.995 1.00 86.88 76 ASP A C 1
ATOM 623 O O . ASP A 1 76 ? 4.215 -7.987 -6.810 1.00 86.88 76 ASP A O 1
ATOM 627 N N . TYR A 1 77 ? 4.625 -5.858 -6.250 1.00 89.19 77 TYR A N 1
ATOM 628 C CA . TYR A 1 77 ? 3.672 -5.848 -5.154 1.00 89.19 77 TYR A CA 1
ATOM 629 C C . TYR A 1 77 ? 3.084 -4.465 -4.874 1.00 89.19 77 TYR A C 1
ATOM 631 O O . TYR A 1 77 ? 3.634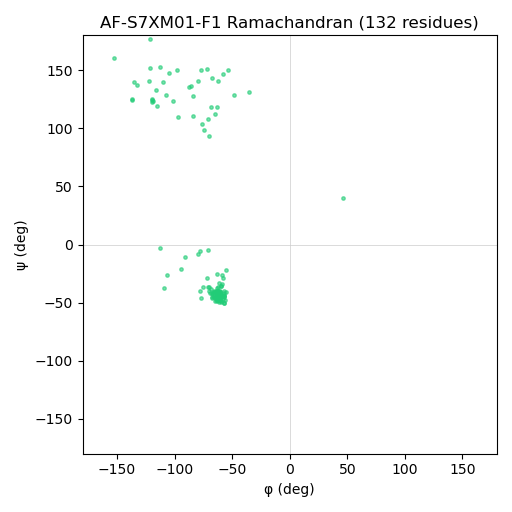 -3.416 -5.215 1.00 89.19 77 TYR A O 1
ATOM 639 N N . ILE A 1 78 ? 1.953 -4.488 -4.182 1.00 90.94 78 ILE A N 1
ATOM 640 C CA . ILE A 1 78 ? 1.357 -3.355 -3.490 1.00 90.94 78 ILE A CA 1
ATOM 641 C C . ILE A 1 78 ? 1.339 -3.667 -1.996 1.00 90.94 78 ILE A C 1
ATOM 643 O O . ILE A 1 78 ? 0.960 -4.761 -1.585 1.00 90.94 78 ILE A O 1
ATOM 647 N N . LEU A 1 79 ? 1.772 -2.711 -1.182 1.00 91.19 79 LEU A N 1
ATOM 648 C CA . LEU A 1 79 ? 1.841 -2.850 0.265 1.00 91.19 79 LEU A CA 1
ATOM 649 C C . LEU A 1 79 ? 1.338 -1.573 0.929 1.00 91.19 79 LEU A C 1
ATOM 651 O O . LEU A 1 79 ? 1.859 -0.483 0.685 1.00 91.19 79 LEU A O 1
ATOM 655 N N . VAL A 1 80 ? 0.343 -1.715 1.796 1.00 90.69 80 VAL A N 1
ATOM 656 C CA . VAL A 1 80 ? -0.156 -0.647 2.660 1.00 90.69 80 VAL A CA 1
ATOM 657 C C . VAL A 1 80 ? 0.018 -1.091 4.103 1.00 90.69 80 VAL A C 1
ATOM 659 O O . VAL A 1 80 ? -0.447 -2.160 4.485 1.00 90.69 80 VAL A O 1
ATOM 662 N N . ILE A 1 81 ? 0.701 -0.267 4.893 1.00 89.25 81 ILE A N 1
ATOM 663 C CA . ILE A 1 81 ? 0.977 -0.523 6.307 1.00 89.25 81 ILE A CA 1
ATOM 664 C C . ILE A 1 81 ? 0.338 0.594 7.117 1.00 89.25 81 ILE A C 1
ATOM 666 O O . ILE A 1 81 ? 0.644 1.777 6.921 1.00 89.25 81 ILE A O 1
ATOM 670 N N . ILE A 1 82 ? -0.525 0.206 8.044 1.00 88.62 82 ILE A N 1
ATOM 671 C CA . ILE A 1 82 ? -1.161 1.097 9.005 1.00 88.62 82 ILE A CA 1
ATOM 672 C C . ILE A 1 82 ? -0.754 0.602 10.389 1.00 88.62 82 ILE A C 1
ATOM 674 O O . ILE A 1 82 ? -0.954 -0.561 10.726 1.00 88.62 82 ILE A O 1
ATOM 678 N N . LEU A 1 83 ? -0.132 1.479 11.174 1.00 87.50 83 LEU A N 1
ATOM 679 C CA . LEU A 1 83 ? 0.299 1.126 12.523 1.00 87.50 83 LEU A CA 1
ATOM 680 C C . LEU A 1 83 ? -0.916 0.885 13.419 1.00 87.50 83 LEU A C 1
ATOM 682 O O . LEU A 1 83 ? -1.912 1.605 13.301 1.00 87.50 83 LEU A O 1
ATOM 686 N N . GLN A 1 84 ? -0.807 -0.091 14.320 1.00 85.19 84 GLN A N 1
ATOM 687 C CA . GLN A 1 84 ? -1.789 -0.264 15.388 1.00 85.19 84 GLN A CA 1
ATOM 688 C C . GLN A 1 84 ? -1.892 1.005 16.224 1.00 85.19 84 GLN A C 1
ATOM 690 O O . GLN A 1 84 ? -0.892 1.698 16.455 1.00 85.19 84 GLN A O 1
ATOM 695 N N . ALA A 1 85 ? -3.091 1.280 16.721 1.00 85.88 85 ALA A N 1
ATOM 696 C CA . ALA A 1 85 ? -3.236 2.262 17.778 1.00 85.88 85 ALA A CA 1
ATOM 697 C C . ALA A 1 85 ? -2.817 1.675 19.130 1.00 85.88 85 ALA A C 1
ATOM 699 O O . ALA A 1 85 ? -2.956 0.478 19.373 1.00 85.88 85 ALA A O 1
ATOM 700 N N . LYS A 1 86 ? -2.324 2.535 20.021 1.00 85.31 86 LYS A N 1
ATOM 701 C CA . LYS A 1 86 ? -2.115 2.198 21.431 1.00 85.31 86 LYS A CA 1
ATOM 702 C C . LYS A 1 86 ? -3.448 2.167 22.172 1.00 85.31 86 LYS A C 1
ATOM 704 O O . LYS A 1 86 ? -3.635 1.329 23.046 1.00 85.31 86 LYS A O 1
ATOM 709 N N . ASN A 1 87 ? -4.364 3.071 21.823 1.00 83.88 87 ASN A N 1
ATOM 710 C CA . ASN A 1 87 ? -5.717 3.088 22.367 1.00 83.88 87 ASN A CA 1
ATOM 711 C C . ASN A 1 87 ? -6.639 2.114 21.600 1.00 83.88 87 ASN A C 1
ATOM 713 O O . ASN A 1 87 ? -6.763 2.189 20.374 1.00 83.88 87 ASN A O 1
ATOM 717 N N . SER A 1 88 ? -7.323 1.226 22.328 1.00 83.81 88 SER A N 1
ATOM 718 C CA . SER A 1 88 ? -8.243 0.222 21.772 1.00 83.81 88 SER A CA 1
ATOM 719 C C . SER A 1 88 ? -9.430 0.821 21.013 1.00 83.81 88 SER A C 1
ATOM 721 O O . SER A 1 88 ? -9.886 0.247 20.021 1.00 83.81 88 SER A O 1
ATOM 723 N N . ASP A 1 89 ? -9.921 1.989 21.428 1.00 83.62 89 ASP A N 1
ATOM 724 C CA . ASP A 1 89 ? -11.046 2.664 20.775 1.00 83.62 89 ASP A CA 1
ATOM 725 C C . ASP A 1 89 ? -10.628 3.207 19.406 1.00 83.62 89 ASP A C 1
ATOM 727 O O . ASP A 1 89 ? -11.352 3.080 18.414 1.00 83.62 89 ASP A O 1
ATOM 731 N N . VAL A 1 90 ? -9.411 3.755 19.328 1.00 83.75 90 VAL A N 1
ATOM 732 C CA . VAL A 1 90 ? -8.805 4.207 18.070 1.00 83.75 90 VAL A CA 1
ATOM 733 C C . VAL A 1 90 ? -8.601 3.017 17.131 1.00 83.75 90 VAL A C 1
ATOM 735 O O . VAL A 1 90 ? -8.921 3.125 15.944 1.00 83.75 90 VAL A O 1
ATOM 738 N N . ASP A 1 91 ? -8.133 1.878 17.651 1.00 83.88 91 ASP A N 1
ATOM 739 C CA . ASP A 1 91 ? -7.959 0.664 16.849 1.00 83.88 91 ASP A CA 1
ATOM 740 C C . ASP A 1 91 ? -9.300 0.136 16.325 1.00 83.88 91 ASP A C 1
ATOM 742 O O . ASP A 1 91 ? -9.429 -0.166 15.142 1.00 83.88 91 ASP A O 1
ATOM 746 N N . THR A 1 92 ? -10.349 0.157 17.149 1.00 84.25 92 THR A N 1
ATOM 747 C C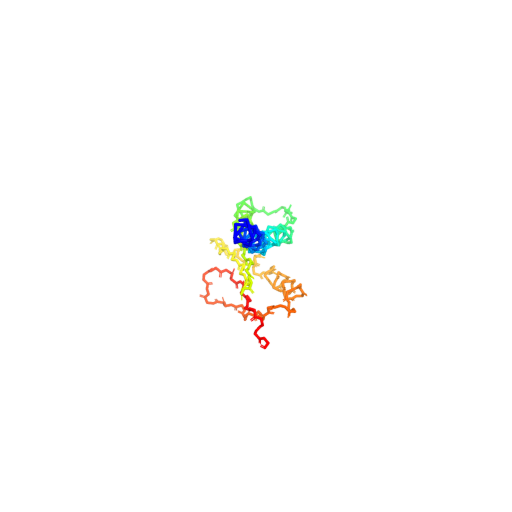A . THR A 1 92 ? -11.708 -0.232 16.737 1.00 84.25 92 THR A CA 1
ATOM 748 C C . THR A 1 92 ? -12.235 0.653 15.598 1.00 84.25 92 THR A C 1
ATOM 750 O O . THR A 1 92 ? -12.851 0.167 14.643 1.00 84.25 92 THR A O 1
ATOM 753 N N . ILE A 1 93 ? -11.977 1.966 15.651 1.00 84.44 93 ILE A N 1
ATOM 754 C CA . ILE A 1 93 ? -12.338 2.900 14.570 1.00 84.44 93 ILE A CA 1
ATOM 755 C C . ILE A 1 93 ? -11.541 2.598 13.293 1.00 84.44 93 ILE A C 1
ATOM 757 O O . ILE A 1 93 ? -12.100 2.663 12.191 1.00 84.44 93 ILE A O 1
ATOM 761 N N . LEU A 1 94 ? -10.248 2.281 13.417 1.00 86.12 94 LEU A N 1
ATOM 762 C CA . LEU A 1 94 ? -9.404 1.887 12.286 1.00 86.12 94 LEU A CA 1
ATOM 763 C C . LEU A 1 94 ? -9.917 0.593 11.651 1.00 86.12 94 LEU A C 1
ATOM 765 O O . LEU A 1 94 ? -10.149 0.578 10.440 1.00 86.12 94 LEU A O 1
ATOM 769 N N . GLN A 1 95 ? -10.191 -0.434 12.456 1.00 85.25 95 GLN A N 1
ATOM 770 C CA . GLN A 1 95 ? -10.701 -1.725 12.001 1.00 85.25 95 GLN A CA 1
ATOM 771 C C . GLN A 1 95 ? -12.010 -1.593 11.220 1.00 85.25 95 GLN A C 1
ATOM 773 O O . GLN A 1 95 ? -12.148 -2.193 10.159 1.00 85.25 95 GLN A O 1
ATOM 778 N N . LYS A 1 96 ? -12.934 -0.721 11.644 1.00 85.94 96 LYS A N 1
ATOM 779 C CA . LYS A 1 96 ? -14.174 -0.451 10.887 1.00 85.94 96 LYS A CA 1
ATOM 780 C C . LYS A 1 96 ? -13.932 0.156 9.500 1.00 85.94 96 LYS A C 1
ATOM 782 O O . LYS A 1 96 ? -14.780 0.033 8.619 1.00 85.94 96 LYS A O 1
ATOM 787 N N . LYS A 1 97 ? -12.803 0.840 9.291 1.00 86.44 97 LYS A N 1
ATOM 788 C CA . LYS A 1 97 ? -12.457 1.483 8.013 1.00 86.44 97 LYS A CA 1
ATOM 789 C C . LYS A 1 97 ? -11.579 0.623 7.107 1.00 86.44 97 LYS A C 1
ATOM 791 O O . LYS A 1 97 ? -11.573 0.864 5.900 1.00 86.44 97 LYS A O 1
ATOM 796 N N . LEU A 1 98 ? -10.871 -0.366 7.653 1.00 87.06 98 LEU A N 1
ATOM 797 C CA . LEU A 1 98 ? -10.002 -1.257 6.879 1.00 87.06 98 LEU A CA 1
ATOM 798 C C . LEU A 1 98 ? -10.730 -1.997 5.745 1.00 87.06 98 LEU A C 1
ATOM 800 O O . LEU A 1 98 ? -10.185 -1.985 4.643 1.00 87.06 98 LEU A O 1
ATOM 804 N N . PRO A 1 99 ? -11.949 -2.550 5.927 1.00 87.81 99 PRO A N 1
ATOM 805 C CA . PRO A 1 99 ? -12.673 -3.210 4.839 1.00 87.81 99 PRO A CA 1
ATOM 806 C C . PRO A 1 99 ? -12.905 -2.288 3.640 1.00 87.81 99 PRO A C 1
ATOM 808 O O . PRO A 1 99 ? -12.614 -2.655 2.508 1.00 87.81 99 PRO A O 1
ATOM 811 N N . PHE A 1 100 ? -13.312 -1.037 3.883 1.00 86.62 100 PHE A N 1
ATOM 812 C CA . PHE A 1 100 ? -13.516 -0.055 2.813 1.00 86.62 100 PHE A CA 1
ATOM 813 C C . PHE A 1 100 ? -12.229 0.246 2.040 1.00 86.62 100 PHE A C 1
ATOM 815 O O . PHE A 1 100 ? -12.255 0.404 0.817 1.00 86.62 100 PHE A O 1
ATOM 822 N N . LEU A 1 101 ? -11.104 0.349 2.752 1.00 88.38 101 LEU A N 1
ATOM 823 C CA . LEU A 1 101 ? -9.799 0.551 2.136 1.00 88.38 101 LEU A CA 1
ATOM 824 C C . LEU A 1 101 ? -9.387 -0.672 1.307 1.00 88.38 101 LEU A C 1
ATOM 826 O O . LEU A 1 101 ? -8.935 -0.519 0.173 1.00 88.38 101 LEU A O 1
ATOM 830 N N . TYR A 1 102 ? -9.565 -1.869 1.858 1.00 88.81 102 TYR A N 1
ATOM 831 C CA . TYR A 1 102 ? -9.257 -3.130 1.196 1.00 88.81 102 TYR A CA 1
ATOM 832 C C . TYR A 1 102 ? -10.068 -3.300 -0.099 1.00 88.81 102 TYR A C 1
ATOM 834 O O . TYR A 1 102 ? -9.490 -3.480 -1.174 1.00 88.81 102 TYR A O 1
ATOM 842 N N . ASP A 1 103 ? -11.386 -3.098 -0.035 1.00 89.88 103 ASP A N 1
ATOM 843 C CA . ASP A 1 103 ? -12.285 -3.160 -1.191 1.00 89.88 103 ASP A CA 1
ATOM 844 C C . ASP A 1 103 ? -11.922 -2.127 -2.261 1.00 89.88 103 AS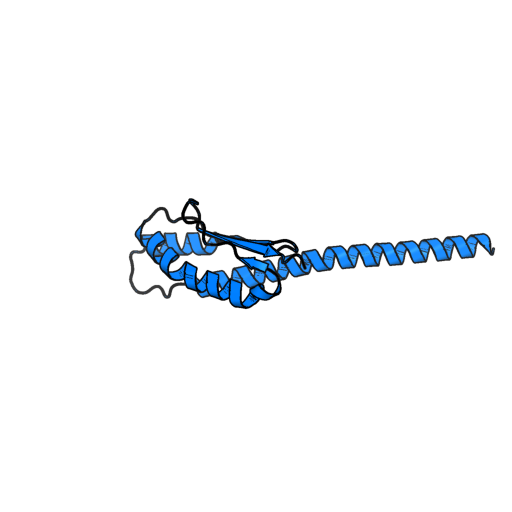P A C 1
ATOM 846 O O . ASP A 1 103 ? -11.936 -2.417 -3.463 1.00 89.88 103 ASP A O 1
ATOM 850 N N . TYR A 1 104 ? -11.559 -0.911 -1.841 1.00 89.94 104 TYR A N 1
ATOM 851 C CA . TYR A 1 104 ? -11.088 0.124 -2.756 1.00 89.94 104 TYR A CA 1
ATOM 852 C C . TYR A 1 104 ? -9.816 -0.314 -3.493 1.00 89.94 104 TYR A C 1
ATOM 854 O O . TYR A 1 104 ? -9.742 -0.178 -4.720 1.00 89.94 104 TYR A O 1
ATOM 862 N N . LEU A 1 105 ? -8.831 -0.849 -2.767 1.00 89.56 105 LEU A N 1
ATOM 863 C CA . LEU A 1 105 ? -7.568 -1.306 -3.343 1.00 89.56 105 LEU A CA 1
ATOM 864 C C . LEU A 1 105 ? -7.792 -2.454 -4.324 1.00 89.56 105 LEU A C 1
ATOM 866 O O . LEU A 1 105 ? -7.309 -2.372 -5.455 1.00 89.56 105 LEU A O 1
ATOM 870 N N . ILE A 1 106 ? -8.593 -3.455 -3.953 1.00 90.56 106 ILE A N 1
ATOM 871 C CA . ILE A 1 106 ? -8.982 -4.538 -4.860 1.00 90.56 106 ILE A CA 1
ATOM 872 C C . ILE A 1 106 ? -9.657 -3.964 -6.099 1.00 90.56 106 ILE A C 1
ATOM 874 O O . ILE A 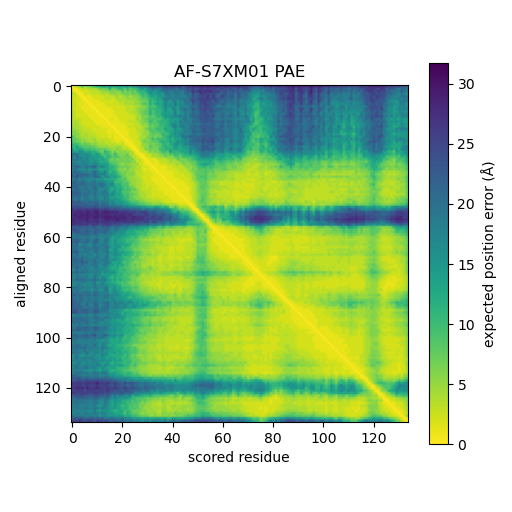1 106 ? -9.255 -4.272 -7.218 1.00 90.56 106 ILE A O 1
ATOM 878 N N . ARG A 1 107 ? -10.652 -3.088 -5.953 1.00 90.31 107 ARG A N 1
ATOM 879 C CA . ARG A 1 107 ? -11.383 -2.548 -7.106 1.00 90.31 107 ARG A CA 1
ATOM 880 C C . ARG A 1 107 ? -10.460 -1.860 -8.114 1.00 90.31 107 ARG A C 1
ATOM 882 O O . ARG A 1 107 ? -10.645 -2.041 -9.318 1.00 90.31 107 ARG A O 1
ATOM 889 N N . VAL A 1 108 ? -9.487 -1.087 -7.631 1.00 89.31 108 VAL A N 1
ATOM 890 C CA . VAL A 1 108 ? -8.553 -0.333 -8.480 1.00 89.31 108 VAL A CA 1
ATOM 891 C C . VAL A 1 108 ? -7.458 -1.232 -9.060 1.00 89.31 108 VAL A C 1
ATOM 893 O O . VAL A 1 108 ? -7.126 -1.102 -10.237 1.00 89.31 108 VAL A O 1
ATOM 896 N N . TYR A 1 109 ? -6.926 -2.167 -8.270 1.00 89.75 109 TYR A N 1
ATOM 897 C CA . TYR A 1 109 ? -5.688 -2.882 -8.589 1.00 89.75 109 TYR A CA 1
ATOM 898 C C . TYR A 1 109 ? -5.857 -4.383 -8.886 1.00 89.75 109 TYR A C 1
ATOM 900 O O . TYR A 1 109 ? -4.892 -5.009 -9.321 1.00 89.75 109 TYR A O 1
ATOM 908 N N . ARG A 1 110 ? -7.066 -4.963 -8.784 1.00 89.94 110 ARG A N 1
ATOM 909 C CA . ARG A 1 110 ? -7.352 -6.400 -9.050 1.00 89.94 110 ARG A CA 1
ATOM 910 C C . ARG A 1 110 ? -6.933 -6.906 -10.427 1.00 89.94 110 ARG A C 1
ATOM 912 O O . ARG A 1 110 ? -6.820 -8.112 -10.639 1.00 89.94 110 ARG A O 1
ATOM 919 N N . LYS A 1 111 ? -6.786 -6.010 -11.407 1.00 90.31 111 LYS A N 1
ATOM 920 C CA . LYS A 1 111 ? -6.331 -6.388 -12.753 1.00 90.31 111 LYS A CA 1
ATOM 921 C C . LYS A 1 111 ? -4.846 -6.753 -12.765 1.00 90.31 111 LYS A C 1
ATOM 923 O O . LYS A 1 111 ? -4.453 -7.570 -13.582 1.00 90.31 111 LYS A O 1
ATOM 928 N N . ILE A 1 112 ? -4.059 -6.167 -11.864 1.00 89.62 112 ILE A N 1
ATOM 929 C CA . ILE A 1 112 ? -2.595 -6.263 -11.850 1.00 89.62 112 ILE A CA 1
ATOM 930 C C . ILE A 1 112 ? -2.116 -7.130 -10.681 1.00 89.62 112 ILE A C 1
ATOM 932 O O . ILE A 1 112 ? -1.175 -7.900 -10.845 1.00 89.62 112 ILE A O 1
ATOM 936 N N . TYR A 1 113 ? -2.780 -7.043 -9.525 1.00 90.56 113 TYR A N 1
ATOM 937 C CA . TYR A 1 113 ? -2.370 -7.727 -8.299 1.00 90.56 113 TYR A CA 1
ATOM 938 C C . TYR A 1 113 ? -3.459 -8.677 -7.779 1.00 90.56 113 TYR A C 1
ATOM 940 O O . TYR A 1 113 ? -4.655 -8.458 -7.997 1.00 90.56 113 TYR A O 1
ATOM 948 N N . ILE A 1 114 ? -3.027 -9.727 -7.084 1.00 91.75 114 ILE A N 1
ATOM 949 C CA . ILE A 1 114 ? -3.831 -10.623 -6.249 1.00 91.75 114 ILE A CA 1
ATOM 950 C C . ILE A 1 114 ? -3.594 -10.193 -4.806 1.00 91.75 114 ILE A C 1
ATOM 952 O O . ILE A 1 114 ? -2.450 -10.120 -4.372 1.00 91.75 114 ILE A O 1
ATOM 956 N N . PHE A 1 115 ? -4.659 -9.867 -4.081 1.00 91.00 115 PHE A N 1
ATOM 957 C CA . PHE A 1 115 ? -4.558 -9.430 -2.691 1.00 91.00 115 PHE A CA 1
ATOM 958 C C . PHE A 1 115 ? -4.581 -10.629 -1.747 1.00 91.00 115 PHE A C 1
ATOM 960 O O . PHE A 1 115 ? -5.390 -11.541 -1.927 1.00 91.00 115 PHE A O 1
ATOM 967 N N . SER A 1 116 ? -3.688 -10.612 -0.761 1.00 85.81 116 SER A N 1
ATOM 968 C CA . SER A 1 116 ? -3.674 -11.583 0.328 1.00 85.81 116 SER A CA 1
ATOM 969 C C . SER A 1 116 ? -4.845 -11.322 1.280 1.00 85.81 116 SER A C 1
ATOM 971 O O . SER A 1 116 ? -5.249 -10.164 1.431 1.00 85.81 116 SER A O 1
ATOM 973 N N . PRO A 1 117 ? -5.368 -12.361 1.957 1.00 80.44 117 PRO A N 1
ATOM 974 C CA . PRO A 1 117 ? -6.289 -12.173 3.070 1.00 80.44 117 PRO A CA 1
ATOM 975 C C . PRO A 1 117 ? -5.680 -11.240 4.120 1.00 80.44 117 PRO A C 1
ATOM 977 O O . PRO A 1 117 ? -4.462 -11.191 4.287 1.00 80.44 117 PRO A O 1
ATOM 980 N N . THR A 1 118 ? -6.522 -10.496 4.828 1.00 70.12 118 THR A N 1
ATOM 981 C CA . THR A 1 118 ? -6.065 -9.616 5.904 1.00 70.12 118 THR A CA 1
ATOM 982 C C . THR A 1 118 ? -5.474 -10.463 7.035 1.00 70.12 118 THR A C 1
ATOM 984 O O . THR A 1 118 ? -6.208 -11.193 7.701 1.00 70.12 118 THR A O 1
ATOM 987 N N . ASP A 1 119 ? -4.163 -10.371 7.260 1.00 63.34 119 ASP A N 1
ATOM 988 C CA . ASP A 1 119 ? -3.484 -11.119 8.323 1.00 63.34 119 ASP A CA 1
ATOM 989 C C . ASP A 1 119 ? -3.790 -10.503 9.694 1.00 63.34 119 ASP A C 1
ATOM 991 O O . ASP A 1 119 ? -3.161 -9.534 10.129 1.00 63.34 119 ASP A O 1
ATOM 995 N N . SER A 1 120 ? -4.748 -11.100 10.406 1.00 57.22 120 SER A N 1
ATOM 996 C CA . SER A 1 120 ? -5.173 -10.679 11.748 1.00 57.22 120 SER A CA 1
ATOM 997 C C . SER A 1 120 ? -4.148 -10.968 12.854 1.00 57.22 120 SER A C 1
ATOM 999 O O . SER A 1 120 ? -4.375 -10.613 14.006 1.00 57.22 120 SER A O 1
ATOM 1001 N N . THR A 1 121 ? -3.044 -11.647 12.535 1.00 57.94 121 THR A N 1
ATOM 1002 C CA . THR A 1 121 ? -1.967 -12.005 13.476 1.00 57.94 121 THR A CA 1
ATOM 1003 C C . THR A 1 121 ? -0.855 -10.960 13.540 1.00 57.94 121 THR A C 1
ATOM 1005 O O . THR A 1 121 ? 0.008 -11.028 14.415 1.00 57.94 121 THR A O 1
ATOM 1008 N N . SER A 1 122 ? -0.853 -9.994 12.620 1.00 60.88 122 SER A N 1
ATOM 1009 C CA . SER A 1 122 ? 0.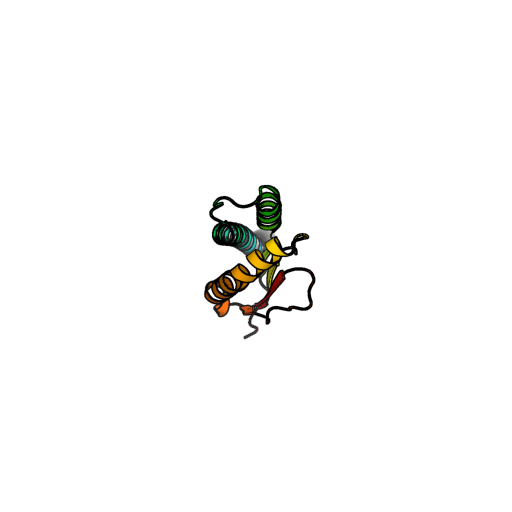164 -8.953 12.567 1.00 60.88 122 SER A CA 1
ATOM 1010 C C . SER A 1 122 ? -0.202 -7.781 13.480 1.00 60.88 122 SER A C 1
ATOM 1012 O O . SER A 1 122 ? -1.344 -7.336 13.521 1.00 60.88 122 SER A O 1
ATOM 1014 N N . LEU A 1 123 ? 0.785 -7.276 14.232 1.00 69.12 123 LEU A N 1
ATOM 1015 C CA . LEU A 1 123 ? 0.599 -6.136 15.141 1.00 69.12 123 LEU A CA 1
ATOM 1016 C C . LEU A 1 123 ? 0.111 -4.896 14.376 1.00 69.12 123 LEU A C 1
ATOM 1018 O O . LEU A 1 123 ? -0.672 -4.113 14.882 1.00 69.12 123 LEU A O 1
ATOM 1022 N N . ASN A 1 124 ? 0.550 -4.729 13.128 1.00 80.62 124 ASN A N 1
ATOM 1023 C CA . ASN A 1 124 ? 0.110 -3.651 12.252 1.00 80.62 124 ASN A CA 1
ATOM 1024 C C . ASN A 1 124 ? -0.982 -4.139 11.308 1.00 80.62 124 ASN A C 1
ATOM 1026 O O . ASN A 1 124 ? -0.928 -5.263 10.832 1.00 80.62 124 ASN A O 1
ATOM 1030 N N . HIS A 1 125 ? -1.881 -3.250 10.906 1.00 83.44 125 HIS A N 1
ATOM 1031 C CA . HIS A 1 125 ? -2.840 -3.557 9.852 1.00 83.44 125 HIS A CA 1
ATOM 1032 C C . HIS A 1 125 ? -2.132 -3.492 8.494 1.00 83.44 125 HIS A C 1
ATOM 1034 O O . HIS A 1 125 ? -1.817 -2.407 7.987 1.00 83.44 125 HIS A O 1
ATOM 1040 N N . ILE A 1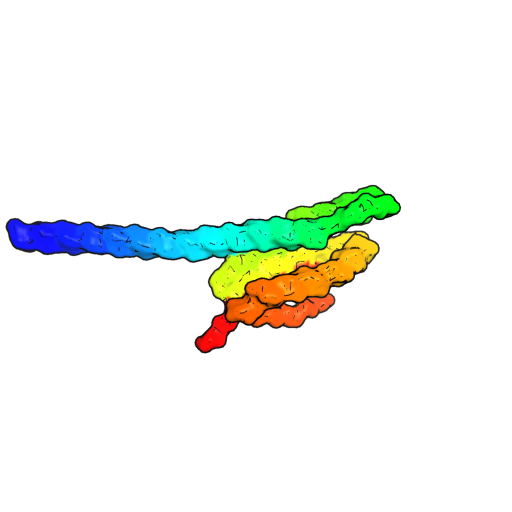 126 ? -1.841 -4.663 7.927 1.00 86.88 126 ILE A N 1
ATOM 1041 C CA . ILE A 1 126 ? -1.122 -4.816 6.659 1.00 86.88 126 ILE A CA 1
ATOM 1042 C C . ILE A 1 126 ? -2.096 -5.258 5.567 1.00 86.88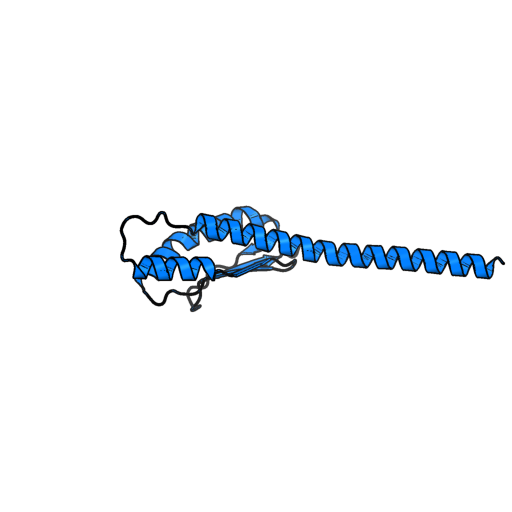 126 ILE A C 1
ATOM 1044 O O . ILE A 1 126 ? -2.824 -6.235 5.714 1.00 86.88 126 ILE A O 1
ATOM 1048 N N . ILE A 1 127 ? -2.080 -4.541 4.444 1.00 88.38 127 ILE A N 1
ATOM 1049 C CA . ILE A 1 127 ? -2.748 -4.956 3.210 1.00 88.38 127 ILE A CA 1
ATOM 1050 C C . ILE A 1 127 ? -1.669 -5.181 2.161 1.00 88.38 127 ILE A C 1
ATOM 1052 O O . ILE A 1 127 ? -0.949 -4.248 1.793 1.00 88.38 127 ILE A O 1
ATOM 1056 N N . GLN A 1 128 ? -1.580 -6.409 1.664 1.00 90.75 128 GLN A N 1
ATOM 1057 C CA . GLN A 1 128 ? -0.602 -6.805 0.662 1.00 90.75 128 GLN A CA 1
ATOM 1058 C C . GLN A 1 128 ? -1.300 -7.363 -0.575 1.00 90.75 128 GLN A C 1
ATOM 1060 O O . GLN A 1 128 ? -2.282 -8.095 -0.481 1.00 90.75 128 GLN A O 1
ATOM 1065 N N . GLY A 1 129 ? -0.766 -7.028 -1.744 1.00 91.31 129 GLY A N 1
ATOM 1066 C CA . GLY A 1 129 ? -1.085 -7.712 -2.985 1.00 91.31 129 GLY A CA 1
ATOM 1067 C C . GLY A 1 129 ? 0.172 -7.994 -3.790 1.00 91.31 129 GLY A C 1
ATOM 1068 O O . GLY A 1 129 ? 1.074 -7.163 -3.858 1.00 91.31 129 GLY A O 1
ATOM 1069 N N . THR A 1 130 ? 0.233 -9.171 -4.394 1.00 92.50 130 THR A N 1
ATOM 1070 C CA . THR A 1 130 ? 1.336 -9.632 -5.242 1.00 92.50 130 THR A CA 1
ATOM 1071 C C . THR A 1 130 ? 0.920 -9.570 -6.703 1.00 92.50 130 THR A C 1
ATOM 1073 O O . THR A 1 130 ? -0.260 -9.691 -7.034 1.00 92.50 130 THR A O 1
ATOM 1076 N N . ARG A 1 131 ? 1.862 -9.295 -7.604 1.00 91.31 131 ARG A N 1
ATOM 1077 C CA . ARG A 1 131 ? 1.568 -9.188 -9.034 1.00 91.31 131 ARG A CA 1
ATOM 1078 C C . ARG A 1 131 ? 1.044 -10.526 -9.554 1.00 91.31 131 ARG A C 1
ATOM 1080 O O . ARG A 1 131 ? 1.555 -11.584 -9.202 1.00 91.31 131 ARG A O 1
ATOM 1087 N N . LYS A 1 132 ? 0.053 -10.474 -10.442 1.00 90.25 132 LYS A N 1
ATOM 1088 C CA . LYS A 1 132 ? -0.340 -11.637 -11.239 1.00 90.25 132 LYS A CA 1
ATOM 1089 C C . LYS A 1 132 ? 0.822 -12.035 -12.139 1.00 90.25 132 LYS A C 1
ATOM 1091 O O . LYS A 1 132 ? 1.246 -11.248 -12.987 1.00 90.25 132 LYS A O 1
ATOM 1096 N N . HIS A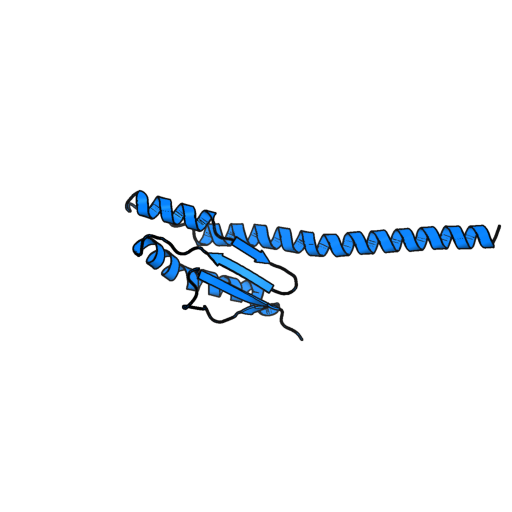 1 133 ? 1.323 -13.245 -11.944 1.00 80.12 133 HIS A N 1
ATOM 1097 C CA . HIS A 1 133 ? 2.143 -13.917 -12.937 1.00 80.12 133 HIS A CA 1
ATOM 1098 C C . HIS A 1 133 ? 1.169 -14.582 -13.914 1.00 80.12 133 HIS A C 1
ATOM 1100 O O . HIS A 1 133 ? 0.398 -15.449 -13.505 1.00 80.12 133 HIS A O 1
ATOM 1106 N N . ASN A 1 134 ? 1.114 -14.066 -15.144 1.00 60.56 134 ASN A N 1
ATOM 1107 C CA . ASN A 1 134 ? 0.408 -14.721 -16.246 1.00 60.56 134 ASN A CA 1
ATOM 1108 C C . ASN A 1 134 ? 1.232 -15.900 -16.755 1.00 60.56 134 ASN A C 1
ATOM 1110 O O . ASN A 1 134 ? 2.476 -15.754 -16.767 1.00 60.56 134 ASN A O 1
#